Protein AF-A0A958Q1V7-F1 (afdb_monomer_lite)

Structure (mmCIF, N/CA/C/O backbone):
data_AF-A0A958Q1V7-F1
#
_entry.id   AF-A0A958Q1V7-F1
#
loop_
_atom_site.group_PDB
_atom_site.id
_atom_site.type_symbol
_atom_site.label_atom_id
_atom_site.label_alt_id
_atom_site.label_comp_id
_atom_site.label_asym_id
_atom_site.label_entity_id
_atom_site.label_seq_id
_atom_site.pdbx_PDB_ins_code
_atom_site.Cartn_x
_atom_site.Cartn_y
_atom_site.Cartn_z
_atom_site.occupancy
_atom_site.B_iso_or_equiv
_atom_site.auth_seq_id
_atom_site.auth_comp_id
_atom_site.auth_asym_id
_atom_site.auth_atom_id
_atom_site.pdbx_PDB_model_num
ATOM 1 N N . MET A 1 1 ? -25.047 10.389 18.696 1.00 54.66 1 MET A N 1
ATOM 2 C CA . MET A 1 1 ? -25.237 9.172 17.879 1.00 54.66 1 MET A CA 1
ATOM 3 C C . MET A 1 1 ? -24.741 9.341 16.443 1.00 54.66 1 MET A C 1
ATOM 5 O O . MET A 1 1 ? -23.761 8.689 16.124 1.00 54.66 1 MET A O 1
ATOM 9 N N . GLU A 1 2 ? -25.297 10.211 15.584 1.00 59.34 2 GLU A N 1
ATOM 10 C CA . GLU A 1 2 ? -24.816 10.321 14.179 1.00 59.34 2 GLU A CA 1
ATOM 11 C C . GLU A 1 2 ? -23.351 10.790 14.051 1.00 59.34 2 GLU A C 1
ATOM 13 O O . GLU A 1 2 ? -22.601 10.294 13.212 1.00 59.34 2 GLU A O 1
ATOM 18 N N . THR A 1 3 ? -22.906 11.695 14.925 1.00 75.81 3 THR A N 1
ATOM 19 C CA . THR A 1 3 ? -21.535 12.234 14.927 1.00 75.81 3 THR A CA 1
ATOM 20 C C . THR A 1 3 ? -20.463 11.248 15.408 1.00 75.81 3 THR A C 1
ATOM 22 O O . THR A 1 3 ? -19.336 11.309 14.924 1.00 75.81 3 THR A O 1
ATOM 25 N N . GLU A 1 4 ? -20.783 10.322 16.316 1.00 77.69 4 GLU A N 1
ATOM 26 C CA . GLU A 1 4 ? -19.833 9.298 16.794 1.00 77.69 4 GLU A CA 1
ATOM 27 C C . GLU A 1 4 ? -19.587 8.221 15.741 1.00 77.69 4 GLU A C 1
ATOM 29 O O . GLU A 1 4 ? -18.439 7.866 15.482 1.00 77.69 4 GLU A O 1
ATOM 34 N N . PHE A 1 5 ? -20.646 7.763 15.068 1.00 77.75 5 PHE A N 1
ATOM 35 C CA . PHE A 1 5 ? -20.527 6.786 13.989 1.00 77.75 5 PHE A CA 1
ATOM 36 C C . PHE A 1 5 ? -19.684 7.327 12.826 1.00 77.75 5 PHE A C 1
ATOM 38 O O . PHE A 1 5 ? -18.773 6.647 12.351 1.00 77.75 5 PHE A O 1
ATOM 45 N N . LEU A 1 6 ? -19.927 8.579 12.412 1.00 84.88 6 LEU A N 1
ATOM 46 C CA . LEU A 1 6 ? -19.153 9.227 11.351 1.00 84.88 6 LEU A CA 1
ATOM 47 C C . LEU A 1 6 ? -17.661 9.307 11.706 1.00 84.88 6 LEU A C 1
ATOM 49 O O . LEU A 1 6 ? -16.814 9.049 10.854 1.00 84.88 6 LEU A O 1
ATOM 53 N N . ASN A 1 7 ? -17.334 9.633 12.960 1.00 83.88 7 ASN A N 1
ATOM 54 C CA . ASN A 1 7 ? -15.950 9.752 13.413 1.00 83.88 7 ASN A CA 1
ATOM 55 C C . ASN A 1 7 ? -15.231 8.391 13.416 1.00 83.88 7 ASN A C 1
ATOM 57 O O . ASN A 1 7 ? -14.103 8.286 12.934 1.00 83.88 7 ASN A O 1
ATOM 61 N N . THR A 1 8 ? -15.897 7.329 13.872 1.00 80.25 8 THR A N 1
ATOM 62 C CA . THR A 1 8 ? -15.339 5.968 13.844 1.00 80.25 8 THR A CA 1
ATOM 63 C C . THR A 1 8 ? -15.085 5.495 12.414 1.00 80.25 8 THR A C 1
ATOM 65 O O . THR A 1 8 ? -13.983 5.040 12.107 1.00 80.25 8 THR A O 1
ATOM 68 N N . VAL A 1 9 ? -16.051 5.678 11.509 1.00 79.69 9 VAL A N 1
ATOM 69 C CA . VAL A 1 9 ? -15.893 5.314 10.090 1.00 79.69 9 VAL A CA 1
ATOM 70 C C . VAL A 1 9 ? -14.777 6.127 9.434 1.00 79.69 9 VAL A C 1
ATOM 72 O O . VAL A 1 9 ? -13.956 5.569 8.704 1.00 79.69 9 VAL A O 1
ATOM 75 N N . LEU A 1 10 ? -14.699 7.429 9.722 1.00 85.00 10 LEU A N 1
ATOM 76 C CA . LEU A 1 10 ? -13.644 8.298 9.205 1.00 85.00 10 LEU A CA 1
ATOM 77 C C . LEU A 1 10 ? -12.260 7.851 9.689 1.00 85.00 10 LEU A C 1
ATOM 79 O O . LEU A 1 10 ? -11.313 7.820 8.904 1.00 85.00 10 LEU A O 1
ATOM 83 N N . ARG A 1 11 ? -12.136 7.463 10.961 1.00 81.31 11 ARG A N 1
ATOM 84 C CA . ARG A 1 11 ? -10.879 6.974 11.535 1.00 81.31 11 ARG A CA 1
ATOM 85 C C . ARG A 1 11 ? -10.442 5.657 10.899 1.00 81.31 11 ARG A C 1
ATOM 87 O O . ARG A 1 11 ? -9.266 5.511 10.575 1.00 81.31 11 ARG A O 1
ATOM 94 N N . LEU A 1 12 ? -11.384 4.749 10.660 1.00 76.00 12 LEU A N 1
ATOM 95 C CA . LEU A 1 12 ? -11.134 3.455 10.022 1.00 76.00 12 LEU A CA 1
ATOM 96 C C . LEU A 1 12 ? -10.716 3.629 8.550 1.00 76.00 12 LEU A C 1
ATOM 98 O O . LEU A 1 12 ? -9.750 3.016 8.095 1.00 76.00 12 LEU A O 1
ATOM 102 N N . LEU A 1 13 ? -11.366 4.554 7.833 1.00 79.06 13 LEU A N 1
ATOM 103 C CA . LEU A 1 13 ? -10.965 4.972 6.485 1.00 79.06 13 LEU A CA 1
ATOM 104 C C . LEU A 1 13 ? -9.553 5.561 6.464 1.00 79.06 13 LEU A C 1
ATOM 106 O O . LEU A 1 13 ? -8.747 5.180 5.617 1.00 79.06 13 LEU A O 1
ATOM 110 N N . LEU A 1 14 ? -9.228 6.458 7.397 1.00 79.06 14 LEU A N 1
ATOM 111 C CA . LEU A 1 14 ? -7.890 7.043 7.498 1.00 79.06 14 LEU A CA 1
ATOM 112 C C . LEU A 1 14 ? -6.832 5.976 7.815 1.00 79.06 14 LEU A C 1
ATOM 114 O O . LEU A 1 14 ? -5.783 5.960 7.175 1.00 79.06 14 LEU A O 1
ATOM 118 N N . MET A 1 15 ? -7.116 5.045 8.729 1.00 73.94 15 MET A N 1
ATOM 119 C CA . MET A 1 15 ? -6.221 3.928 9.055 1.00 73.94 15 MET A CA 1
ATOM 120 C C . MET A 1 15 ? -5.993 2.972 7.882 1.00 73.94 15 MET A C 1
ATOM 122 O O . MET A 1 15 ? -4.922 2.380 7.808 1.00 73.94 15 MET A O 1
ATOM 126 N N . ALA A 1 16 ? -6.938 2.847 6.949 1.00 70.25 16 ALA A N 1
ATOM 127 C CA . ALA A 1 16 ? -6.752 2.054 5.736 1.00 70.25 16 ALA A CA 1
ATOM 128 C C . ALA A 1 16 ? -6.012 2.831 4.630 1.00 70.25 16 ALA A C 1
ATOM 130 O O . ALA A 1 16 ? -5.076 2.314 4.020 1.00 70.25 16 ALA A O 1
ATOM 131 N N . ILE A 1 17 ? -6.407 4.083 4.372 1.00 75.88 17 ILE A N 1
ATOM 132 C CA . ILE A 1 17 ? -5.910 4.885 3.241 1.00 75.88 17 ILE A CA 1
ATOM 133 C C . ILE A 1 17 ? -4.481 5.381 3.478 1.00 75.88 17 ILE A C 1
ATOM 135 O O . ILE A 1 17 ? -3.669 5.376 2.549 1.00 75.88 17 ILE A O 1
ATOM 139 N N . VAL A 1 18 ? -4.149 5.812 4.697 1.00 75.38 18 VAL A N 1
ATOM 140 C CA . VAL A 1 18 ? -2.828 6.376 5.023 1.00 75.38 18 VAL A CA 1
ATOM 141 C C . VAL A 1 18 ? -1.683 5.378 4.783 1.00 75.38 18 VAL A C 1
ATOM 143 O O . VAL A 1 18 ? -0.746 5.738 4.072 1.00 75.38 18 VAL A O 1
ATOM 146 N N . PRO A 1 19 ? -1.718 4.125 5.276 1.00 70.94 19 PRO A N 1
ATOM 147 C CA . PRO A 1 19 ? -0.659 3.166 4.969 1.00 70.94 19 PRO A CA 1
ATOM 148 C C . PRO A 1 19 ? -0.637 2.799 3.481 1.00 70.94 19 PRO A C 1
ATOM 150 O O . PRO A 1 19 ? 0.433 2.790 2.877 1.00 70.94 19 PRO A O 1
ATOM 153 N N . LEU A 1 20 ? -1.795 2.589 2.844 1.00 68.19 20 LEU A N 1
ATOM 154 C CA . LEU A 1 20 ? -1.865 2.305 1.404 1.00 68.19 20 LEU A CA 1
ATOM 155 C C . LEU A 1 20 ? -1.181 3.395 0.568 1.00 68.19 20 LEU A C 1
ATOM 157 O O . LEU A 1 20 ? -0.340 3.097 -0.281 1.00 68.19 20 LEU A O 1
ATOM 161 N N . THR A 1 21 ? -1.492 4.662 0.840 1.00 75.19 21 THR A N 1
ATOM 162 C CA . THR A 1 21 ? -0.889 5.804 0.138 1.00 75.19 21 THR A CA 1
ATOM 163 C C . THR A 1 21 ? 0.597 5.955 0.449 1.00 75.19 21 THR A C 1
ATOM 165 O O . THR A 1 21 ? 1.385 6.130 -0.481 1.00 75.19 21 THR A O 1
ATOM 168 N N . ALA A 1 22 ? 1.008 5.816 1.713 1.00 73.38 22 ALA A N 1
ATOM 169 C CA . ALA A 1 22 ? 2.414 5.893 2.108 1.00 73.38 22 ALA A CA 1
ATOM 170 C C . ALA A 1 22 ? 3.278 4.854 1.380 1.00 73.38 22 ALA A C 1
ATOM 172 O O . ALA A 1 22 ? 4.380 5.178 0.931 1.00 73.38 22 ALA A O 1
ATOM 173 N N . ILE A 1 23 ? 2.775 3.630 1.192 1.00 69.06 23 ILE A N 1
ATOM 174 C CA . ILE A 1 23 ? 3.525 2.620 0.447 1.00 69.06 23 ILE A CA 1
ATOM 175 C C . ILE A 1 23 ? 3.496 2.862 -1.058 1.00 69.06 23 ILE A C 1
ATOM 177 O O . ILE A 1 23 ? 4.543 2.737 -1.688 1.00 69.06 23 ILE A O 1
ATOM 181 N N . VAL A 1 24 ? 2.368 3.252 -1.655 1.00 72.69 24 VAL A N 1
ATOM 182 C CA . VAL A 1 24 ? 2.349 3.587 -3.092 1.00 72.69 24 VAL A CA 1
ATOM 183 C C . VAL A 1 24 ? 3.378 4.680 -3.403 1.00 72.69 24 VAL A C 1
ATOM 185 O O . VAL A 1 24 ? 4.135 4.563 -4.373 1.00 72.69 24 VAL A O 1
ATOM 188 N N . VAL A 1 25 ? 3.465 5.702 -2.546 1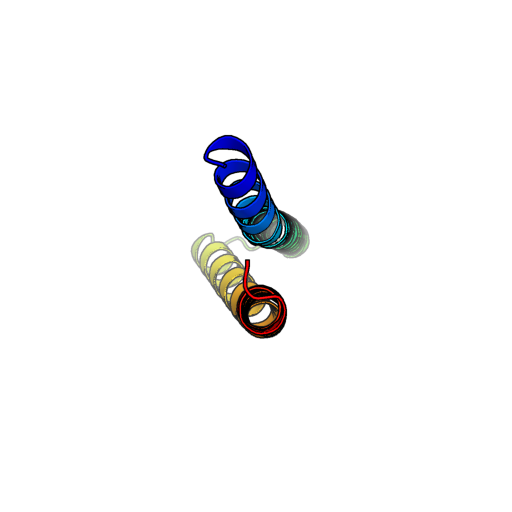.00 76.31 25 VAL A N 1
ATOM 189 C CA . VAL A 1 25 ? 4.476 6.762 -2.649 1.00 76.31 25 VAL A CA 1
ATOM 190 C C . VAL A 1 25 ? 5.884 6.203 -2.428 1.00 76.31 25 VAL A C 1
ATOM 192 O O . VAL A 1 25 ? 6.758 6.431 -3.263 1.00 76.31 25 VAL A O 1
ATOM 195 N N . GLY A 1 26 ? 6.107 5.420 -1.369 1.00 74.75 26 GLY A N 1
ATOM 196 C CA . GLY A 1 26 ? 7.411 4.821 -1.065 1.00 74.75 26 GLY A CA 1
ATOM 197 C C . GLY A 1 26 ? 7.936 3.916 -2.185 1.00 74.75 26 GLY A C 1
ATOM 198 O O . GLY A 1 26 ? 9.078 4.056 -2.617 1.00 74.75 26 GLY A O 1
ATOM 199 N N . CYS A 1 27 ? 7.095 3.042 -2.733 1.00 73.19 27 CYS A N 1
ATOM 200 C CA . CYS A 1 27 ? 7.445 2.170 -3.852 1.00 73.19 27 CYS A CA 1
ATOM 201 C C . CYS A 1 27 ? 7.659 2.944 -5.151 1.00 73.19 27 CYS A C 1
ATOM 203 O O . CYS A 1 27 ? 8.563 2.600 -5.912 1.00 73.19 27 CYS A O 1
ATOM 205 N N . SER A 1 28 ? 6.896 4.014 -5.391 1.00 69.94 28 SER A N 1
ATOM 206 C CA . SER A 1 28 ? 7.138 4.906 -6.530 1.00 69.94 28 SER A CA 1
ATOM 207 C C . SER A 1 28 ? 8.484 5.622 -6.406 1.00 69.94 28 SER A C 1
ATOM 209 O O . SER A 1 28 ? 9.220 5.702 -7.389 1.00 69.94 28 SER A O 1
ATOM 211 N N . MET A 1 29 ? 8.852 6.079 -5.203 1.00 75.12 29 MET A N 1
ATOM 212 C CA . MET A 1 29 ? 10.158 6.689 -4.935 1.00 75.12 29 MET A CA 1
ATOM 213 C C . MET A 1 29 ? 11.302 5.687 -5.106 1.00 75.12 29 MET A C 1
ATOM 215 O O . MET A 1 29 ? 12.273 6.000 -5.790 1.00 75.12 29 MET A O 1
ATOM 219 N N . ILE A 1 30 ? 11.181 4.474 -4.556 1.00 77.00 30 ILE A N 1
ATOM 220 C CA . ILE A 1 30 ? 12.189 3.412 -4.710 1.00 77.00 30 ILE A CA 1
ATOM 221 C C . ILE A 1 30 ? 12.317 3.004 -6.181 1.00 77.00 30 ILE A C 1
ATOM 223 O O . ILE A 1 30 ? 13.427 2.892 -6.692 1.00 77.00 30 ILE A O 1
ATOM 227 N N . GLY A 1 31 ? 11.198 2.839 -6.889 1.00 70.00 31 GLY A N 1
ATOM 228 C CA . GLY A 1 31 ? 11.192 2.534 -8.318 1.00 70.00 31 GLY A CA 1
ATOM 229 C C . GLY A 1 31 ? 11.818 3.645 -9.164 1.00 70.00 31 GLY A C 1
ATOM 230 O O . GLY A 1 31 ? 12.530 3.355 -10.121 1.00 70.00 31 GLY A O 1
ATOM 231 N N . ALA A 1 32 ? 11.604 4.915 -8.808 1.00 68.88 32 ALA A N 1
ATOM 232 C CA . ALA A 1 32 ? 12.263 6.052 -9.451 1.00 68.88 32 ALA A CA 1
ATOM 233 C C . ALA A 1 32 ? 13.774 6.100 -9.159 1.00 68.88 32 ALA A C 1
ATOM 235 O O . ALA A 1 32 ? 14.549 6.374 -10.072 1.00 68.88 32 ALA A O 1
ATOM 236 N N . LEU A 1 33 ? 14.191 5.778 -7.931 1.00 74.56 33 LEU A N 1
ATOM 237 C CA . LEU A 1 33 ? 15.599 5.646 -7.537 1.00 74.56 33 LEU A CA 1
ATOM 238 C C . LEU A 1 33 ? 16.297 4.499 -8.274 1.00 74.56 33 LEU A C 1
ATOM 240 O O . LEU A 1 33 ? 17.399 4.665 -8.779 1.00 74.56 33 LEU A O 1
ATOM 244 N N . LEU A 1 34 ? 15.650 3.340 -8.392 1.00 69.88 34 LEU A N 1
ATOM 245 C CA . LEU A 1 34 ? 16.187 2.222 -9.168 1.00 69.88 34 LEU A CA 1
ATOM 246 C C . LEU A 1 34 ? 16.278 2.589 -10.654 1.00 69.88 34 LEU A C 1
ATOM 248 O O . LEU A 1 34 ? 17.303 2.344 -11.284 1.00 69.88 34 LEU A O 1
ATOM 252 N N . ALA A 1 35 ? 15.253 3.236 -11.211 1.00 65.81 35 ALA A N 1
ATOM 253 C CA . ALA A 1 35 ? 15.287 3.694 -12.597 1.00 65.81 35 ALA A CA 1
ATOM 254 C C . ALA A 1 35 ? 16.420 4.706 -12.858 1.00 65.81 35 ALA A C 1
ATOM 256 O O . ALA A 1 35 ? 17.063 4.626 -13.906 1.00 65.81 35 ALA A O 1
ATOM 257 N N . SER A 1 36 ? 16.702 5.614 -11.912 1.00 67.94 36 SER A N 1
ATOM 258 C CA . SER A 1 36 ? 17.797 6.585 -12.042 1.00 67.94 36 SER A CA 1
ATOM 259 C C . SER A 1 36 ? 19.182 5.950 -11.892 1.00 67.94 36 SER A C 1
ATOM 261 O O . SER A 1 36 ? 20.098 6.337 -12.613 1.00 67.94 36 SER A O 1
ATOM 263 N N . VAL A 1 37 ? 19.335 4.949 -11.017 1.00 70.25 37 VAL A N 1
ATOM 264 C CA . VAL A 1 37 ? 20.597 4.212 -10.823 1.00 70.25 37 VAL A CA 1
ATOM 265 C C . VAL A 1 37 ? 20.926 3.333 -12.027 1.00 70.25 37 VAL A C 1
ATOM 267 O O . VAL A 1 37 ? 22.070 3.303 -12.475 1.00 70.25 37 VAL A O 1
ATOM 270 N N . PHE A 1 38 ? 19.937 2.619 -12.565 1.00 67.88 38 PHE A N 1
ATOM 271 C CA . PHE A 1 38 ? 20.170 1.651 -13.636 1.00 67.88 38 PHE A CA 1
ATOM 272 C C . PHE A 1 38 ? 20.118 2.254 -15.046 1.00 67.88 38 PHE A C 1
ATOM 274 O O . PHE A 1 38 ? 20.452 1.552 -15.997 1.00 67.88 38 PHE A O 1
ATOM 281 N N . SER A 1 39 ? 19.742 3.536 -15.192 1.00 59.47 39 SER A N 1
ATOM 282 C CA . SER A 1 39 ? 19.700 4.270 -16.469 1.00 59.47 39 SER A CA 1
ATOM 283 C C . SER A 1 39 ? 19.114 3.421 -17.605 1.00 59.47 39 SER A C 1
ATOM 285 O O . SER A 1 39 ? 19.691 3.280 -18.686 1.00 59.47 39 SER A O 1
ATOM 287 N N . PHE A 1 40 ? 17.980 2.767 -17.323 1.00 62.41 40 PHE A N 1
ATOM 288 C CA . PHE A 1 40 ? 17.310 1.917 -18.300 1.00 62.41 40 PHE A CA 1
ATOM 289 C C . PHE A 1 40 ? 16.890 2.789 -19.480 1.00 62.41 40 PHE A C 1
ATOM 291 O O . PHE A 1 40 ? 16.003 3.632 -19.345 1.00 62.41 40 PHE A O 1
ATOM 298 N N . ARG A 1 41 ? 17.564 2.596 -20.617 1.00 61.09 41 ARG A N 1
ATOM 299 C CA . ARG A 1 41 ? 17.348 3.348 -21.859 1.00 61.09 41 ARG A CA 1
ATOM 300 C C . ARG A 1 41 ? 16.014 2.994 -22.531 1.00 61.09 41 ARG A C 1
ATOM 302 O O . ARG A 1 41 ? 15.519 3.779 -23.328 1.00 61.09 41 ARG A O 1
ATOM 309 N N . ASP A 1 42 ? 15.443 1.840 -22.176 1.00 72.56 42 ASP A N 1
ATOM 310 C CA . ASP A 1 42 ? 14.127 1.375 -22.611 1.00 72.56 42 ASP A CA 1
ATOM 311 C C . ASP A 1 42 ? 13.037 1.762 -21.603 1.00 72.56 42 ASP A C 1
ATOM 313 O O . ASP A 1 42 ? 12.962 1.223 -20.493 1.00 72.56 42 ASP A O 1
ATOM 317 N N . GLU A 1 43 ? 12.150 2.671 -22.012 1.00 72.50 43 GLU A N 1
ATOM 318 C CA . GLU A 1 43 ? 11.000 3.109 -21.208 1.00 72.50 43 GLU A CA 1
ATOM 319 C C . GLU A 1 43 ? 10.063 1.944 -20.857 1.00 72.50 43 GLU A C 1
ATOM 321 O O . GLU A 1 43 ? 9.551 1.866 -19.740 1.00 72.50 43 GLU A O 1
ATOM 326 N N . SER A 1 44 ? 9.879 0.992 -21.777 1.00 76.50 44 SER A N 1
ATOM 327 C CA . SER A 1 44 ? 9.027 -0.189 -21.582 1.00 76.50 44 SER A CA 1
ATOM 328 C C . SER A 1 44 ? 9.482 -1.047 -20.396 1.00 76.50 44 SER A C 1
ATOM 330 O O . SER A 1 44 ? 8.652 -1.515 -19.611 1.00 76.50 44 SER A O 1
ATOM 332 N N . LEU A 1 45 ? 10.799 -1.194 -20.215 1.00 71.88 45 LEU A N 1
ATOM 333 C CA . LEU A 1 45 ? 11.381 -1.962 -19.120 1.00 71.88 45 LEU A CA 1
ATOM 334 C C . LEU A 1 45 ? 11.217 -1.233 -17.779 1.00 71.88 45 LEU A C 1
ATOM 336 O O . LEU A 1 45 ? 10.927 -1.872 -16.768 1.00 71.88 45 LEU A O 1
ATOM 340 N N . GLN A 1 46 ? 11.312 0.103 -17.766 1.00 71.94 46 GLN A N 1
ATOM 341 C CA . GLN A 1 46 ? 11.025 0.900 -16.567 1.00 71.94 46 GLN A CA 1
ATOM 342 C C . GLN A 1 46 ? 9.562 0.784 -16.128 1.00 71.94 46 GLN A C 1
ATOM 344 O O . GLN A 1 46 ? 9.295 0.628 -14.933 1.00 71.94 46 GLN A O 1
ATOM 349 N N . TYR A 1 47 ? 8.609 0.840 -17.065 1.00 73.12 47 TYR A N 1
ATOM 350 C CA . TYR A 1 47 ? 7.190 0.666 -16.743 1.00 73.12 47 TYR A CA 1
ATOM 351 C C . TYR A 1 47 ? 6.900 -0.730 -16.188 1.00 73.12 47 TYR A C 1
ATOM 353 O O . TYR A 1 47 ? 6.217 -0.846 -15.169 1.00 73.12 47 TYR A O 1
ATOM 361 N N . ALA A 1 48 ? 7.468 -1.774 -16.797 1.00 78.44 48 ALA A N 1
ATOM 362 C CA . ALA A 1 48 ? 7.332 -3.143 -16.306 1.00 78.44 48 ALA A CA 1
ATOM 363 C C . ALA A 1 48 ? 7.901 -3.297 -14.886 1.00 78.44 48 ALA A C 1
ATOM 365 O O . ALA A 1 48 ? 7.239 -3.860 -14.014 1.00 78.44 48 ALA A O 1
ATOM 366 N N . LEU A 1 49 ? 9.084 -2.734 -14.617 1.00 74.50 49 LEU A N 1
ATOM 367 C CA . LEU A 1 49 ? 9.714 -2.800 -13.297 1.00 74.50 49 LEU A CA 1
ATOM 368 C C . LEU A 1 49 ? 8.888 -2.067 -12.227 1.00 74.50 49 LEU A C 1
ATOM 370 O O . LEU A 1 49 ? 8.699 -2.584 -11.126 1.00 74.50 49 LEU A O 1
ATOM 374 N N . ARG A 1 50 ? 8.351 -0.884 -12.557 1.00 72.44 50 ARG A N 1
ATOM 375 C CA . ARG A 1 50 ? 7.456 -0.119 -11.670 1.00 72.44 50 ARG A CA 1
ATOM 376 C C . ARG A 1 50 ? 6.166 -0.877 -11.378 1.00 72.44 50 ARG A C 1
ATOM 378 O O . ARG A 1 50 ? 5.743 -0.916 -10.226 1.00 72.44 50 ARG A O 1
ATOM 385 N N . PHE A 1 51 ? 5.571 -1.502 -12.392 1.00 76.31 51 PHE A N 1
ATOM 386 C CA . PHE A 1 51 ? 4.358 -2.300 -12.234 1.00 76.31 51 PHE A CA 1
ATOM 387 C C . PHE A 1 51 ? 4.597 -3.514 -11.330 1.00 76.31 51 PHE A C 1
ATOM 389 O O . PHE A 1 51 ? 3.866 -3.712 -10.363 1.00 76.31 51 PHE A O 1
ATOM 396 N N . VAL A 1 52 ? 5.662 -4.281 -11.580 1.00 80.25 52 VAL A N 1
ATOM 397 C CA . VAL A 1 52 ? 6.023 -5.445 -10.753 1.00 80.25 52 VAL A CA 1
ATOM 398 C C . VAL A 1 52 ? 6.329 -5.027 -9.313 1.00 80.25 52 VAL A C 1
ATOM 400 O O . VAL A 1 52 ? 5.845 -5.665 -8.378 1.00 80.25 52 VAL A O 1
ATOM 403 N N . GLY A 1 53 ? 7.068 -3.930 -9.119 1.00 75.31 53 GLY A N 1
ATOM 404 C CA . GLY A 1 53 ? 7.344 -3.378 -7.792 1.00 75.31 53 GLY A CA 1
ATOM 405 C C . GLY A 1 53 ? 6.076 -2.953 -7.045 1.00 75.31 53 GLY A C 1
ATOM 406 O O . GLY A 1 53 ? 5.931 -3.262 -5.863 1.00 75.31 53 GLY A O 1
ATOM 407 N N . ALA A 1 54 ? 5.129 -2.308 -7.732 1.00 70.69 54 ALA A N 1
ATOM 408 C CA . ALA A 1 54 ? 3.843 -1.923 -7.153 1.00 70.69 54 ALA A CA 1
ATOM 409 C C . ALA A 1 54 ? 2.992 -3.146 -6.773 1.00 70.69 54 ALA A C 1
ATOM 411 O O . ALA A 1 54 ? 2.433 -3.187 -5.678 1.00 70.69 54 ALA A O 1
ATOM 412 N N . VAL A 1 55 ? 2.932 -4.168 -7.632 1.00 77.88 55 VAL A N 1
ATOM 413 C CA . VAL A 1 55 ? 2.194 -5.411 -7.353 1.00 77.88 55 VAL A CA 1
ATOM 414 C C . VAL A 1 55 ? 2.792 -6.148 -6.153 1.00 77.88 55 VAL A C 1
ATOM 416 O O . VAL A 1 55 ? 2.049 -6.540 -5.255 1.00 77.88 55 VAL A O 1
ATOM 419 N N . LEU A 1 56 ? 4.120 -6.288 -6.084 1.00 75.00 56 LEU A N 1
ATOM 420 C CA . LEU A 1 56 ? 4.796 -6.906 -4.936 1.00 75.00 56 LEU A CA 1
ATOM 421 C C . LEU A 1 56 ? 4.504 -6.160 -3.631 1.00 75.00 56 LEU A C 1
ATOM 423 O O . LEU A 1 56 ? 4.212 -6.791 -2.616 1.00 75.00 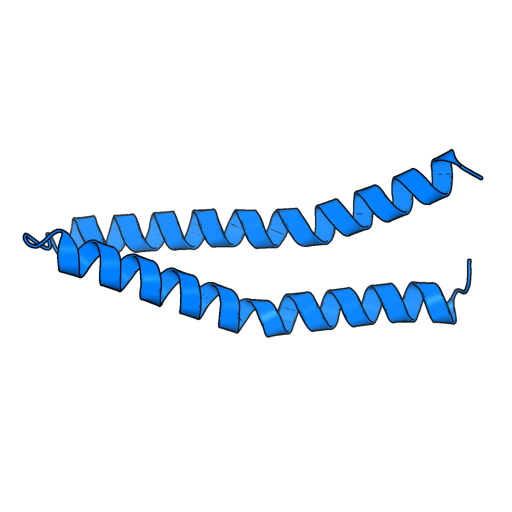56 LEU A O 1
ATOM 427 N N . ALA A 1 57 ? 4.526 -4.828 -3.662 1.00 70.69 57 ALA A N 1
ATOM 428 C CA . ALA A 1 57 ? 4.199 -4.011 -2.502 1.00 70.69 57 ALA A CA 1
ATOM 429 C C . ALA A 1 57 ? 2.752 -4.218 -2.034 1.00 70.69 57 ALA A C 1
ATOM 431 O O . ALA A 1 57 ? 2.514 -4.423 -0.844 1.00 70.69 57 ALA A O 1
ATOM 432 N N . ILE A 1 58 ? 1.796 -4.233 -2.970 1.00 70.19 58 ILE A N 1
ATOM 433 C CA . ILE A 1 58 ? 0.383 -4.505 -2.675 1.00 70.19 58 ILE A CA 1
ATOM 434 C C . ILE A 1 58 ? 0.228 -5.890 -2.039 1.00 70.19 58 ILE A C 1
ATOM 436 O O . ILE A 1 58 ? -0.452 -6.013 -1.024 1.00 70.19 58 ILE A O 1
ATOM 440 N N . VAL A 1 59 ? 0.883 -6.921 -2.582 1.00 75.19 59 VAL A N 1
ATOM 441 C CA . VAL A 1 59 ? 0.798 -8.296 -2.061 1.00 75.19 59 VAL A CA 1
ATOM 442 C C . VAL A 1 59 ? 1.363 -8.404 -0.642 1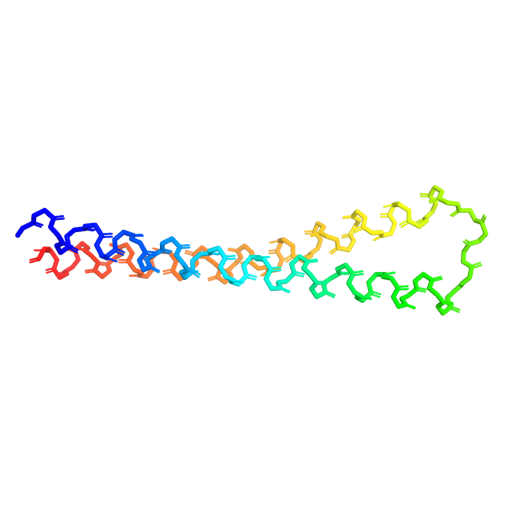.00 75.19 59 VAL A C 1
ATOM 444 O O . VAL A 1 59 ? 0.719 -8.997 0.224 1.00 75.19 59 VAL A O 1
ATOM 447 N N . VAL A 1 60 ? 2.530 -7.809 -0.375 1.00 72.12 60 VAL A N 1
ATOM 448 C CA . VAL A 1 60 ? 3.150 -7.831 0.965 1.00 72.12 60 VAL A CA 1
ATOM 449 C C . VAL A 1 60 ? 2.258 -7.135 1.995 1.00 72.12 60 VAL A C 1
ATOM 451 O O . VAL A 1 60 ? 2.105 -7.612 3.119 1.00 72.12 60 VAL A O 1
ATOM 454 N N . LEU A 1 61 ? 1.624 -6.032 1.610 1.00 65.50 61 LEU A N 1
ATOM 455 C CA . LEU A 1 61 ? 0.785 -5.247 2.511 1.00 65.50 61 LEU A CA 1
ATOM 456 C C . LEU A 1 61 ? -0.617 -5.776 2.688 1.00 65.50 61 LEU A C 1
ATOM 458 O O . LEU A 1 61 ? -1.210 -5.545 3.739 1.00 65.50 61 LEU A O 1
ATOM 462 N N . TRP A 1 62 ? -1.143 -6.484 1.696 1.00 74.88 62 TRP A N 1
ATOM 463 C CA . TRP A 1 62 ? -2.457 -7.100 1.780 1.00 74.88 62 TRP A CA 1
ATOM 464 C C . TRP A 1 62 ? -2.581 -7.966 3.039 1.00 74.88 62 TRP A C 1
ATOM 466 O O . TRP A 1 62 ? -3.595 -7.915 3.729 1.00 74.88 62 TRP A O 1
ATOM 476 N N . SER A 1 63 ? -1.510 -8.677 3.402 1.00 69.81 63 SER A N 1
ATOM 477 C CA . SER A 1 63 ? -1.397 -9.439 4.653 1.00 69.81 63 SER A CA 1
ATOM 478 C C . SER A 1 63 ? -1.571 -8.565 5.912 1.00 69.81 63 SER A C 1
ATOM 480 O O . SER A 1 63 ? -2.380 -8.867 6.793 1.00 69.81 63 SER A O 1
ATOM 482 N N . GLY A 1 64 ? -0.867 -7.431 5.986 1.00 69.50 64 GLY A N 1
ATOM 483 C CA . GLY A 1 64 ? -0.939 -6.516 7.131 1.00 69.50 64 GLY A CA 1
ATOM 484 C C . GLY A 1 64 ? -2.266 -5.759 7.219 1.00 69.50 64 GLY A C 1
ATOM 485 O O . GLY A 1 64 ? -2.861 -5.668 8.285 1.00 69.50 64 GLY A O 1
ATOM 486 N N . VAL A 1 65 ? -2.772 -5.256 6.094 1.00 70.56 65 VAL A N 1
ATOM 487 C CA . VAL A 1 65 ? -4.022 -4.482 6.049 1.00 70.56 65 VAL A CA 1
ATOM 488 C C . VAL A 1 65 ? -5.237 -5.371 6.317 1.00 70.56 65 VAL A C 1
ATOM 490 O O . VAL A 1 65 ? -6.133 -4.964 7.052 1.00 70.56 65 VAL A O 1
ATOM 493 N N . SER A 1 66 ? -5.267 -6.594 5.774 1.00 69.62 66 SER A N 1
ATOM 494 C CA . SER A 1 66 ? -6.369 -7.532 6.028 1.00 69.62 66 SER A CA 1
ATOM 495 C C . SER A 1 66 ? -6.432 -7.955 7.492 1.00 69.62 66 SER A C 1
ATOM 497 O O . SER A 1 66 ? -7.517 -7.956 8.064 1.00 69.62 66 SER A O 1
ATOM 499 N N . SER A 1 67 ? -5.292 -8.247 8.126 1.00 71.75 67 SER A N 1
ATOM 500 C CA . SER A 1 67 ? -5.260 -8.575 9.556 1.00 71.75 67 SER A CA 1
ATOM 501 C C . SER A 1 67 ? -5.727 -7.408 10.426 1.00 71.75 67 SER A C 1
ATOM 503 O O . SER A 1 67 ? -6.545 -7.628 11.315 1.00 71.75 67 SER A O 1
ATOM 505 N N . LEU A 1 68 ? -5.312 -6.175 10.118 1.00 69.81 68 LEU A N 1
ATOM 506 C CA . LEU A 1 68 ? -5.733 -4.973 10.846 1.00 69.81 68 LEU A CA 1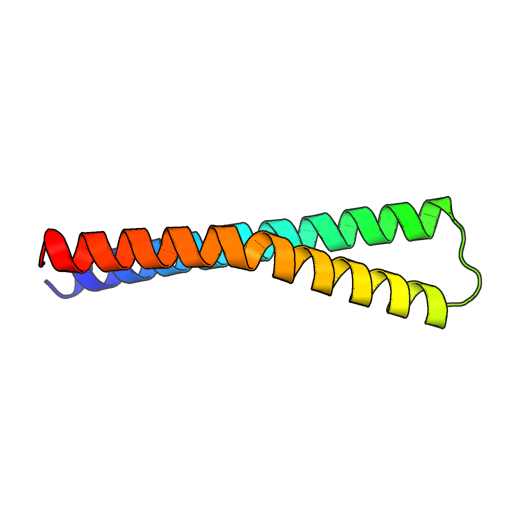
ATOM 507 C C . LEU A 1 68 ? -7.237 -4.694 10.678 1.00 69.81 68 LEU A C 1
ATOM 509 O O . LEU A 1 68 ? -7.932 -4.441 11.658 1.00 69.81 68 LEU A O 1
ATOM 513 N N . LEU A 1 69 ? -7.765 -4.827 9.455 1.00 71.25 69 LEU A N 1
ATOM 514 C CA . LEU A 1 69 ? -9.200 -4.695 9.173 1.00 71.25 69 LEU A CA 1
ATOM 515 C C . LEU A 1 69 ? -10.027 -5.773 9.875 1.00 71.25 69 LEU A C 1
ATOM 517 O O . LEU A 1 69 ? -11.088 -5.473 10.419 1.00 71.25 69 LEU A O 1
ATOM 521 N N . ILE A 1 70 ? -9.556 -7.023 9.874 1.00 76.12 70 ILE A N 1
ATOM 522 C CA . ILE A 1 70 ? -10.222 -8.124 10.577 1.00 76.12 70 ILE A CA 1
ATOM 523 C C . ILE A 1 70 ? -10.209 -7.866 12.084 1.00 76.12 70 ILE A C 1
ATOM 525 O O . ILE A 1 70 ? -11.209 -8.136 12.743 1.00 76.12 70 ILE A O 1
ATOM 529 N N . GLN A 1 71 ? -9.114 -7.334 12.626 1.00 75.62 71 GLN A N 1
ATOM 530 C CA . GLN A 1 71 ? -8.980 -7.038 14.048 1.00 75.62 71 GLN A CA 1
ATOM 531 C C . GLN A 1 71 ? -9.931 -5.914 14.481 1.00 75.62 71 GLN A C 1
ATOM 533 O O . GLN A 1 71 ? -10.719 -6.133 15.391 1.00 75.62 71 GLN A O 1
ATOM 538 N N . GLU A 1 72 ? -9.971 -4.792 13.757 1.00 70.88 72 GLU A N 1
ATOM 539 C CA . GLU A 1 72 ? -10.918 -3.690 14.007 1.00 70.88 72 GLU A CA 1
ATOM 540 C C . GLU A 1 72 ? -12.381 -4.126 13.814 1.00 70.88 72 GLU A C 1
ATOM 542 O O . GLU A 1 72 ? -13.249 -3.785 14.613 1.00 70.88 72 GLU A O 1
ATOM 547 N N . THR A 1 73 ? -12.672 -4.942 12.794 1.00 78.75 73 THR A N 1
ATOM 548 C CA . THR A 1 73 ? -14.028 -5.485 12.583 1.00 78.75 73 THR A CA 1
ATOM 549 C C . THR A 1 73 ? -14.425 -6.412 13.728 1.00 78.75 73 THR A C 1
ATOM 551 O O . THR A 1 73 ? -15.552 -6.364 14.218 1.00 78.75 73 THR A O 1
ATOM 554 N N . ARG A 1 74 ? -13.499 -7.265 14.174 1.00 77.75 74 ARG A N 1
ATOM 555 C CA . ARG A 1 74 ? -13.719 -8.167 15.302 1.00 77.75 74 ARG A CA 1
ATOM 556 C C . ARG A 1 74 ? -13.906 -7.386 16.599 1.00 77.75 74 ARG A C 1
ATOM 558 O O . ARG A 1 74 ? -14.782 -7.760 17.371 1.00 77.75 74 ARG A O 1
ATOM 565 N N . ASP A 1 75 ? -13.149 -6.319 16.816 1.00 76.25 75 ASP A N 1
ATOM 566 C CA . ASP A 1 75 ? -13.311 -5.443 17.974 1.00 76.25 75 ASP A CA 1
ATOM 567 C C . ASP A 1 75 ? -14.657 -4.708 17.914 1.00 76.25 75 ASP A C 1
ATOM 569 O O . ASP A 1 75 ? -15.399 -4.744 18.891 1.00 76.25 75 ASP A O 1
ATOM 573 N N . MET A 1 76 ? -15.074 -4.173 16.761 1.00 66.38 76 MET A N 1
ATOM 574 C CA . MET A 1 76 ? -16.423 -3.601 16.608 1.00 66.38 76 MET A CA 1
ATOM 575 C C . 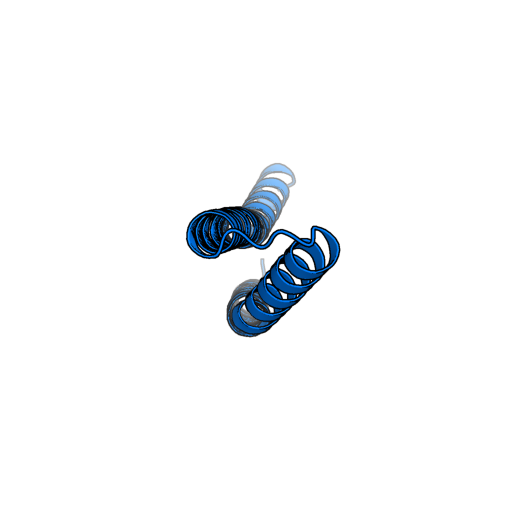MET A 1 76 ? -17.541 -4.619 16.886 1.00 66.38 76 MET A C 1
ATOM 577 O O . MET A 1 76 ? -18.588 -4.243 17.406 1.00 66.38 76 MET A O 1
ATOM 581 N N . ILE A 1 77 ? -17.339 -5.901 16.564 1.00 76.38 77 ILE A N 1
ATOM 582 C CA . ILE A 1 77 ? -18.321 -6.965 16.830 1.00 76.38 77 ILE A CA 1
ATOM 583 C C . ILE A 1 77 ? -18.307 -7.396 18.306 1.00 76.38 77 ILE A C 1
ATOM 585 O O . ILE A 1 77 ? -19.371 -7.594 18.886 1.00 76.38 77 ILE A O 1
ATOM 589 N N . LEU A 1 78 ? -17.127 -7.567 18.913 1.00 72.06 78 LEU A N 1
ATOM 590 C CA . LEU A 1 78 ? -16.976 -8.039 20.297 1.00 72.06 78 LEU A CA 1
ATOM 591 C C . LEU A 1 78 ? -17.304 -6.963 21.331 1.00 72.06 78 LEU A C 1
ATOM 593 O O . LEU A 1 78 ? -17.861 -7.283 22.379 1.00 72.06 78 LEU A O 1
ATOM 597 N N . TYR A 1 79 ? -16.959 -5.712 21.039 1.00 59.22 79 TYR A N 1
ATOM 598 C CA . TYR A 1 79 ? -17.317 -4.560 21.861 1.00 59.22 79 TYR A CA 1
ATOM 599 C C . TYR A 1 79 ? -18.663 -3.955 21.459 1.00 59.22 79 TYR A C 1
ATOM 601 O O . TYR A 1 79 ? -19.178 -3.138 22.207 1.00 59.22 79 TYR A O 1
ATOM 609 N N . GLY A 1 80 ? -19.240 -4.429 20.345 1.00 54.91 80 GLY A N 1
ATOM 610 C CA . GLY A 1 80 ? -20.666 -4.398 20.038 1.00 54.91 80 GLY A CA 1
ATOM 611 C C . GLY A 1 80 ? -21.346 -3.072 20.336 1.00 54.91 80 GLY A C 1
ATOM 612 O O . GLY A 1 80 ? -22.201 -3.053 21.209 1.00 54.91 80 GLY A O 1
ATOM 613 N N . PHE A 1 81 ? -21.007 -2.032 19.568 1.00 51.41 81 PHE A N 1
ATOM 614 C CA . PHE A 1 81 ? -21.490 -0.655 19.753 1.00 51.41 81 PHE A CA 1
ATOM 615 C C . PHE A 1 81 ? -21.094 0.002 21.085 1.00 51.41 81 PHE A C 1
ATOM 617 O O . PHE A 1 81 ? -21.681 -0.313 22.142 1.00 51.41 81 PHE A O 1
#

pLDDT: mean 72.34, std 6.39, range [51.41, 85.0]

Radius of gyration: 18.07 Å; chains: 1; bounding box: 46×22×44 Å

Secondary structure (DSSP, 8-state):
-HHHHHHHHHHHHHHHHHHHHHHHHHHHHHHHHHHHHHT-S-HHHHHHHHHHHHHHHHHHHHHHHHHHHHHHHHHHHHTT-

Sequence (81 aa):
METEFLNTVLRLLLMAIVPLTAIVVGCSMIGALLASVFSFRDESLQYALRFVGAVLAIVVLWSGVSSLLIQETRDMILYGF

Foldseek 3Di:
DVVVVVVLVVVLVCVLVVVLVVLLVVLVVVLVVVCV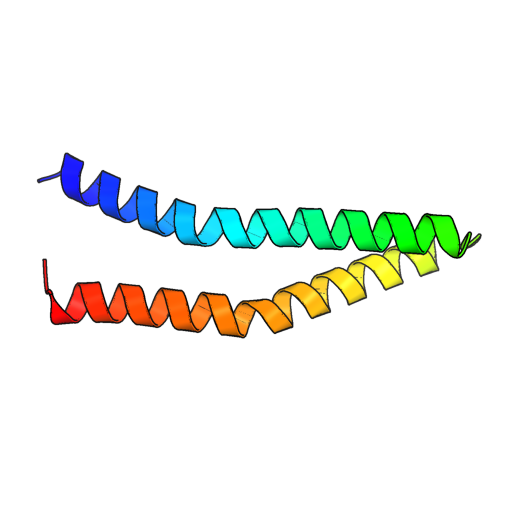VVVPVDPVVSVVSSVVSNVVSCVVCVVVSVVVVVVVVVCCVVVPD